Protein AF-A0AAE0LN70-F1 (afdb_monomer_lite)

Structure (mmCIF, N/CA/C/O backbone):
data_AF-A0AAE0LN70-F1
#
_entry.id   AF-A0AAE0LN70-F1
#
loop_
_atom_site.group_PDB
_atom_site.id
_atom_site.type_symbol
_atom_site.label_atom_id
_atom_site.label_alt_id
_atom_site.label_comp_id
_atom_site.label_asym_id
_atom_site.label_entity_id
_atom_site.label_seq_id
_atom_site.pdbx_PDB_ins_code
_atom_site.Cartn_x
_atom_site.Cartn_y
_atom_site.Cartn_z
_atom_site.occupancy
_atom_site.B_iso_or_equiv
_atom_site.auth_seq_id
_atom_site.auth_comp_id
_atom_site.auth_asym_id
_atom_site.auth_atom_id
_atom_site.pdbx_PDB_model_num
ATOM 1 N N . MET A 1 1 ? 19.753 -10.939 4.801 1.00 51.50 1 MET A N 1
ATOM 2 C CA . MET A 1 1 ? 18.755 -11.944 5.247 1.00 51.50 1 MET A CA 1
ATOM 3 C C . MET A 1 1 ? 18.127 -11.593 6.599 1.00 51.50 1 MET A C 1
ATOM 5 O O . MET A 1 1 ? 16.910 -11.663 6.693 1.00 51.50 1 MET A O 1
ATOM 9 N N . ALA A 1 2 ? 18.887 -11.111 7.594 1.00 66.56 2 ALA A N 1
ATOM 10 C CA . ALA A 1 2 ? 18.349 -10.696 8.902 1.00 66.56 2 ALA A CA 1
ATOM 11 C C . ALA A 1 2 ? 17.222 -9.638 8.839 1.00 66.56 2 ALA A C 1
ATOM 13 O O . ALA A 1 2 ? 16.210 -9.788 9.513 1.00 66.56 2 ALA A O 1
ATOM 14 N N . GLY A 1 3 ? 17.335 -8.619 7.975 1.00 73.75 3 GLY A N 1
ATOM 15 C CA . GLY A 1 3 ? 16.295 -7.583 7.840 1.00 73.75 3 GLY A CA 1
ATOM 16 C C . GLY A 1 3 ? 14.950 -8.091 7.298 1.00 73.75 3 GLY A C 1
ATOM 17 O O . GLY A 1 3 ? 13.901 -7.616 7.718 1.00 73.75 3 GLY A O 1
ATOM 18 N N . LEU A 1 4 ? 14.962 -9.101 6.419 1.00 72.31 4 LEU A N 1
ATOM 19 C CA . LEU A 1 4 ? 13.733 -9.743 5.929 1.00 72.31 4 LEU A CA 1
ATOM 20 C C . LEU A 1 4 ? 13.065 -10.572 7.028 1.00 72.31 4 LEU A C 1
ATOM 22 O O . LEU A 1 4 ? 11.847 -10.540 7.155 1.00 72.31 4 LEU A O 1
ATOM 26 N N . ILE A 1 5 ? 13.862 -11.274 7.836 1.00 79.88 5 ILE A N 1
ATOM 27 C CA . ILE A 1 5 ? 13.364 -12.071 8.961 1.00 79.88 5 ILE A CA 1
ATOM 28 C C . ILE A 1 5 ? 12.745 -11.151 10.021 1.00 79.88 5 ILE A C 1
ATOM 30 O O . ILE A 1 5 ? 11.621 -11.394 10.446 1.00 79.88 5 ILE A O 1
ATOM 34 N N . LEU A 1 6 ? 13.412 -10.046 10.371 1.00 82.12 6 LEU A N 1
ATOM 35 C CA . LEU A 1 6 ? 12.879 -9.042 11.297 1.00 82.12 6 LEU A CA 1
ATOM 36 C C . LEU A 1 6 ? 11.556 -8.441 10.791 1.00 82.12 6 LEU A C 1
ATOM 38 O O . LEU A 1 6 ? 10.594 -8.344 11.545 1.00 82.12 6 LEU A O 1
ATOM 42 N N . ALA A 1 7 ? 11.478 -8.087 9.505 1.00 78.25 7 ALA A N 1
ATOM 43 C CA . ALA A 1 7 ? 10.259 -7.536 8.916 1.00 78.25 7 ALA A CA 1
ATOM 44 C C . ALA A 1 7 ? 9.089 -8.536 8.929 1.00 78.25 7 ALA A C 1
ATOM 46 O O . ALA A 1 7 ? 7.942 -8.138 9.131 1.00 78.25 7 ALA A O 1
ATOM 47 N N . VAL A 1 8 ? 9.364 -9.830 8.734 1.00 81.69 8 VAL A N 1
ATOM 48 C CA . VAL A 1 8 ? 8.347 -10.887 8.845 1.00 81.69 8 VAL A CA 1
ATOM 49 C C . VAL A 1 8 ? 7.902 -11.057 10.295 1.00 81.69 8 VAL A C 1
ATOM 51 O O . VAL A 1 8 ? 6.702 -11.144 10.533 1.00 81.69 8 VAL A O 1
ATOM 54 N N . ILE A 1 9 ? 8.829 -11.028 11.256 1.00 85.62 9 ILE A N 1
ATOM 55 C CA . ILE A 1 9 ? 8.505 -11.099 12.688 1.00 85.62 9 ILE A CA 1
ATOM 56 C C . ILE A 1 9 ? 7.586 -9.940 13.087 1.00 85.62 9 ILE A C 1
ATOM 58 O O . ILE A 1 9 ? 6.535 -10.186 13.666 1.00 85.62 9 ILE A O 1
ATOM 62 N N . ILE A 1 10 ? 7.925 -8.703 12.710 1.00 82.69 10 ILE A N 1
ATOM 63 C CA . ILE A 1 10 ? 7.102 -7.515 13.000 1.00 82.69 10 ILE A CA 1
ATOM 64 C C . ILE A 1 10 ? 5.716 -7.643 12.350 1.00 82.69 10 ILE A C 1
ATOM 66 O O . ILE A 1 10 ? 4.699 -7.423 12.996 1.00 82.69 10 ILE A O 1
ATOM 70 N N . SER A 1 11 ? 5.649 -8.090 11.093 1.00 78.50 11 SER A N 1
ATOM 71 C CA . SER A 1 11 ? 4.370 -8.219 10.383 1.00 78.50 11 SER A CA 1
ATOM 72 C C . SER A 1 11 ? 3.460 -9.320 10.948 1.00 78.50 11 SER A C 1
ATOM 74 O O . SER A 1 11 ? 2.239 -9.221 10.818 1.00 78.50 11 SER A O 1
ATOM 76 N N . VAL A 1 12 ? 4.035 -10.382 11.522 1.00 80.94 12 VAL A N 1
ATOM 77 C CA . VAL A 1 12 ? 3.290 -11.448 12.215 1.00 80.94 12 VAL A CA 1
ATOM 78 C C . VAL A 1 12 ? 2.874 -10.988 13.612 1.00 80.94 12 VAL A C 1
ATOM 80 O O . VAL A 1 12 ? 1.752 -11.272 14.030 1.00 80.94 12 VAL A O 1
ATOM 83 N N . LEU A 1 13 ? 3.736 -10.227 14.294 1.00 84.31 13 LEU A N 1
ATOM 84 C CA . LEU A 1 13 ? 3.455 -9.649 15.603 1.00 84.31 13 LEU A CA 1
ATOM 85 C C . LEU A 1 13 ? 2.217 -8.746 15.552 1.00 84.31 13 LEU A C 1
ATOM 87 O O . LEU A 1 13 ? 1.289 -8.977 16.323 1.00 84.31 13 LEU A O 1
ATOM 91 N N . ASP A 1 14 ? 2.142 -7.825 14.587 1.00 79.69 14 ASP A N 1
ATOM 92 C CA . ASP A 1 14 ? 0.988 -6.927 14.414 1.00 79.69 14 ASP A CA 1
ATOM 93 C C . ASP A 1 14 ? -0.324 -7.698 14.194 1.00 79.69 14 ASP A C 1
ATOM 95 O O . ASP A 1 14 ? -1.356 -7.378 14.782 1.00 79.69 14 ASP A O 1
ATOM 99 N N . GLY A 1 15 ? -0.286 -8.760 13.378 1.00 78.50 15 GLY A N 1
ATOM 100 C CA . GLY A 1 15 ? -1.464 -9.593 13.122 1.00 78.50 15 GLY A CA 1
ATOM 101 C C . GLY A 1 15 ? -1.935 -10.360 14.359 1.00 78.50 15 GLY A C 1
ATOM 102 O O . GLY A 1 15 ? -3.137 -10.488 14.587 1.00 78.50 15 GLY A O 1
ATOM 103 N N . SER A 1 16 ? -0.995 -10.835 15.177 1.00 80.31 16 SER A N 1
ATOM 104 C CA . SER A 1 16 ? -1.313 -11.533 16.425 1.00 80.31 16 SER A CA 1
ATOM 105 C C . SER A 1 16 ? -1.800 -10.588 17.527 1.00 80.31 16 SER A C 1
ATOM 107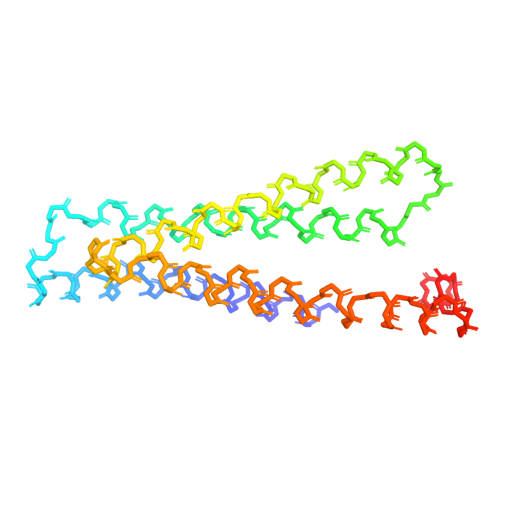 O O . SER A 1 16 ? -2.746 -10.932 18.230 1.00 80.31 16 SER A O 1
ATOM 109 N N . ALA A 1 17 ? -1.220 -9.387 17.629 1.00 80.56 17 ALA A N 1
ATOM 110 C CA . ALA A 1 17 ? -1.594 -8.369 18.607 1.00 80.56 17 ALA A CA 1
ATOM 111 C C . ALA A 1 17 ? -3.015 -7.846 18.372 1.00 80.56 17 ALA A C 1
ATOM 113 O O . ALA A 1 17 ? -3.774 -7.671 19.322 1.00 80.56 17 ALA A O 1
ATOM 114 N N . LEU A 1 18 ? -3.410 -7.656 17.108 1.00 77.50 18 LEU A N 1
ATOM 115 C CA . LEU A 1 18 ? -4.786 -7.295 16.776 1.00 77.50 18 LEU A CA 1
ATOM 116 C C . LEU A 1 18 ? -5.756 -8.412 17.157 1.00 77.50 18 LEU A C 1
ATOM 118 O O . LEU A 1 18 ? -6.769 -8.137 17.780 1.00 77.50 18 LEU A O 1
ATOM 122 N N . SER A 1 19 ? -5.443 -9.676 16.864 1.00 73.44 19 SER A N 1
ATOM 123 C CA . SER A 1 19 ? -6.352 -10.780 17.202 1.00 73.44 19 SER A CA 1
ATOM 124 C C . SER A 1 19 ? -6.594 -10.940 18.708 1.00 73.44 19 SER A C 1
ATOM 126 O O . SER A 1 19 ? -7.643 -11.459 19.085 1.00 73.44 19 SER A O 1
ATOM 128 N N . THR A 1 20 ? -5.649 -10.538 19.561 1.00 79.88 20 THR A N 1
ATOM 129 C CA . THR A 1 20 ? -5.767 -10.653 21.023 1.00 79.88 20 THR A CA 1
ATOM 130 C C . THR A 1 20 ? -6.305 -9.390 21.687 1.00 79.88 20 THR A C 1
ATOM 132 O O . THR A 1 20 ? -7.158 -9.496 22.562 1.00 79.88 20 THR A O 1
ATOM 135 N N . ALA A 1 21 ? -5.852 -8.201 21.282 1.00 79.88 21 ALA A N 1
ATOM 136 C CA . ALA A 1 21 ? -6.261 -6.941 21.905 1.00 79.88 21 ALA A CA 1
ATOM 137 C C . ALA A 1 21 ? -7.614 -6.420 21.394 1.00 79.88 21 ALA A C 1
ATOM 139 O O . ALA A 1 21 ? -8.318 -5.713 22.114 1.00 79.88 21 ALA A O 1
ATOM 140 N N . LEU A 1 22 ? -7.996 -6.771 20.161 1.00 75.81 22 LEU A N 1
ATOM 141 C CA . LEU A 1 22 ? -9.198 -6.229 19.531 1.00 75.81 22 LEU A CA 1
ATOM 142 C C . LEU A 1 22 ? -10.478 -6.637 20.264 1.00 75.81 22 LEU A C 1
ATOM 144 O O . LEU A 1 22 ? -11.384 -5.823 20.380 1.00 75.81 22 LEU A O 1
ATOM 148 N N . LEU A 1 23 ? -10.552 -7.859 20.796 1.00 71.00 23 LEU A N 1
ATOM 149 C CA . LEU A 1 23 ? -11.749 -8.331 21.501 1.00 71.00 23 LEU A CA 1
ATOM 150 C C . LEU A 1 23 ? -12.053 -7.486 22.744 1.00 71.00 23 LEU A C 1
ATOM 152 O O . LEU A 1 23 ? -1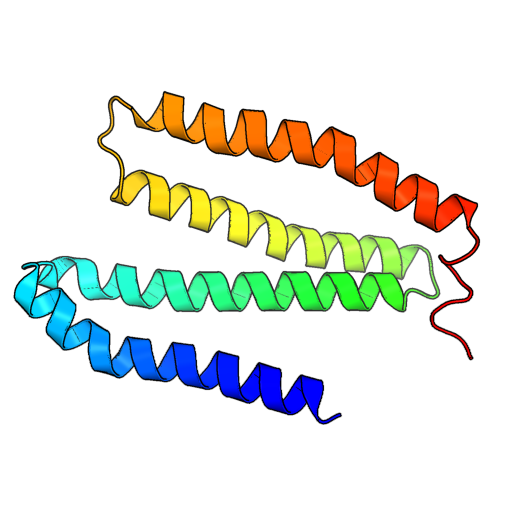3.209 -7.157 22.993 1.00 71.00 23 LEU A O 1
ATOM 156 N N . THR A 1 24 ? -11.018 -7.087 23.482 1.00 79.38 24 THR A N 1
ATOM 157 C CA . THR A 1 24 ? -11.155 -6.243 24.673 1.00 79.38 24 THR A CA 1
ATOM 158 C C . THR A 1 24 ? -11.559 -4.819 24.297 1.00 79.38 24 THR A C 1
ATOM 160 O O . THR A 1 24 ? -12.490 -4.269 24.874 1.00 79.38 24 THR A O 1
ATOM 163 N N . ILE A 1 25 ? -10.914 -4.250 23.275 1.00 78.38 25 ILE A N 1
ATOM 164 C CA . ILE A 1 25 ? -11.202 -2.891 22.791 1.00 78.38 25 ILE A CA 1
ATOM 165 C C . ILE A 1 25 ? -12.636 -2.788 22.250 1.00 78.38 25 ILE A C 1
ATOM 167 O O . ILE A 1 25 ? -13.341 -1.820 22.525 1.00 78.38 25 ILE A O 1
ATOM 171 N N . LEU A 1 26 ? -13.095 -3.791 21.500 1.00 73.25 26 LEU A N 1
ATOM 172 C CA . LEU A 1 26 ? -14.453 -3.810 20.951 1.00 73.25 26 LEU A CA 1
ATOM 173 C C . LEU A 1 26 ? -15.526 -3.980 22.029 1.00 73.25 26 LEU A C 1
ATOM 175 O O . LEU A 1 26 ? -16.612 -3.424 21.877 1.00 73.25 26 LEU A O 1
ATOM 179 N N . ALA A 1 27 ? -15.219 -4.707 23.109 1.00 75.69 27 ALA A N 1
ATOM 180 C CA . ALA A 1 27 ? -16.111 -4.846 24.255 1.00 75.69 27 ALA A CA 1
ATOM 181 C C . ALA A 1 27 ? -16.276 -3.525 25.030 1.00 75.69 27 ALA A C 1
ATOM 183 O O . ALA A 1 27 ? -17.359 -3.253 25.536 1.00 75.69 27 ALA A O 1
ATOM 184 N N . GLU A 1 28 ? -15.235 -2.688 25.093 1.00 82.44 28 GLU A N 1
ATOM 185 C CA . GLU A 1 28 ? -15.299 -1.360 25.726 1.00 82.44 28 GLU A CA 1
ATOM 186 C C . GLU A 1 28 ? -16.016 -0.309 24.862 1.00 82.44 28 GLU A C 1
ATOM 188 O O . GLU A 1 28 ? -16.616 0.622 25.395 1.00 82.44 28 GLU A O 1
ATOM 193 N N . LEU A 1 29 ? -15.967 -0.451 23.533 1.00 79.50 29 LEU A N 1
ATOM 194 C CA . LEU A 1 29 ? -16.529 0.511 22.574 1.00 79.50 29 LEU A CA 1
ATOM 195 C C . LEU A 1 29 ? -17.959 0.179 22.102 1.00 79.50 29 LEU A C 1
ATOM 197 O O . LEU A 1 29 ? -18.498 0.919 21.285 1.00 79.50 29 LEU A O 1
ATOM 201 N N . ASP A 1 30 ? -18.558 -0.923 22.570 1.00 77.75 30 ASP A N 1
ATOM 202 C CA . ASP A 1 30 ? -19.868 -1.448 22.126 1.00 77.75 30 ASP A CA 1
ATOM 203 C C . ASP A 1 30 ? -19.967 -1.698 20.599 1.00 77.75 30 ASP A C 1
ATOM 205 O O . ASP A 1 30 ? -21.040 -1.762 20.003 1.00 77.75 30 ASP A O 1
ATOM 209 N N . LEU A 1 31 ? -18.821 -1.899 19.938 1.00 73.56 31 LEU A N 1
ATOM 210 C CA . LEU A 1 31 ? -18.704 -2.146 18.491 1.00 73.56 31 LEU A CA 1
ATOM 211 C C . LEU A 1 31 ? -18.854 -3.637 18.133 1.00 73.56 31 LEU A C 1
ATOM 213 O O . LEU A 1 31 ? -18.358 -4.105 17.105 1.00 73.56 31 LEU A O 1
ATOM 217 N N . CYS A 1 32 ? -19.549 -4.402 18.977 1.00 68.56 32 CYS A N 1
ATOM 218 C CA . CYS A 1 32 ? -19.811 -5.828 18.778 1.00 68.56 32 CYS A CA 1
ATOM 219 C C . CYS A 1 32 ? -20.439 -6.180 17.412 1.00 68.56 32 CYS A C 1
ATOM 221 O O . CYS A 1 32 ? -20.110 -7.248 16.902 1.00 68.56 32 CYS A O 1
ATOM 223 N N . PRO A 1 33 ? -21.290 -5.348 16.775 1.00 74.12 33 PRO A N 1
ATOM 224 C CA . PRO A 1 33 ? -21.816 -5.643 15.438 1.00 74.12 33 PRO A CA 1
ATOM 225 C C . PRO A 1 33 ? -20.770 -5.517 14.316 1.00 74.12 33 PRO A C 1
ATOM 227 O O . PRO A 1 33 ? -20.816 -6.273 13.346 1.00 74.12 33 PRO A O 1
ATOM 230 N N . ASP A 1 34 ? -19.801 -4.607 14.459 1.00 75.94 34 ASP A N 1
ATOM 231 C CA . ASP A 1 34 ? -18.866 -4.220 13.391 1.00 75.94 34 ASP A CA 1
ATOM 232 C C . ASP A 1 34 ? -17.501 -4.934 13.477 1.00 75.94 34 ASP A C 1
ATOM 234 O O . ASP A 1 34 ? -16.615 -4.719 12.643 1.00 75.94 34 ASP A O 1
ATOM 238 N N . TYR A 1 35 ? -17.324 -5.852 14.439 1.00 73.62 35 TYR A N 1
ATOM 239 C CA . TYR A 1 35 ? -16.054 -6.558 14.671 1.00 73.62 35 TYR A CA 1
ATOM 240 C C . TYR A 1 35 ? -15.523 -7.293 13.431 1.00 73.62 35 TYR A C 1
ATOM 242 O O . TYR A 1 35 ? -14.321 -7.274 13.156 1.00 73.62 35 TYR A O 1
ATOM 250 N N . VAL A 1 36 ? -16.419 -7.926 12.662 1.00 76.06 36 VAL A N 1
ATOM 251 C CA . VAL A 1 36 ? -16.073 -8.673 11.442 1.00 76.06 36 VAL A CA 1
ATOM 252 C C . VAL A 1 36 ? -15.396 -7.748 10.440 1.00 76.06 36 VAL A C 1
ATOM 254 O O . VAL A 1 36 ? -14.443 -8.130 9.762 1.00 76.06 36 VAL A O 1
ATOM 257 N N . TRP A 1 37 ? -15.873 -6.512 10.360 1.00 76.31 37 TRP A N 1
ATOM 258 C CA . TRP A 1 37 ? -15.389 -5.541 9.402 1.00 76.31 37 TRP A CA 1
ATOM 259 C C . TRP A 1 37 ? -14.013 -4.996 9.801 1.00 76.31 37 TRP A C 1
ATOM 261 O O . TRP A 1 37 ? -13.107 -4.950 8.965 1.00 76.31 37 TRP A O 1
ATOM 271 N N . VAL A 1 38 ? -13.811 -4.710 11.093 1.00 74.81 38 VAL A N 1
ATOM 272 C CA . VAL A 1 38 ? -12.518 -4.268 11.649 1.00 74.81 38 VAL A CA 1
ATOM 273 C C . VAL A 1 38 ? -11.423 -5.321 11.443 1.00 74.81 38 VAL A C 1
ATOM 275 O O . VAL A 1 38 ? -10.293 -4.999 11.073 1.00 74.81 38 VAL A O 1
ATOM 278 N N . VAL A 1 39 ? -11.757 -6.599 11.618 1.00 75.19 39 VAL A N 1
ATOM 279 C CA . VAL A 1 39 ? -10.819 -7.700 11.360 1.00 75.19 39 VAL A CA 1
ATOM 280 C C . VAL A 1 39 ? -10.533 -7.840 9.860 1.00 75.19 39 VAL A C 1
ATOM 282 O O . VAL A 1 39 ? -9.377 -7.965 9.446 1.00 75.19 39 VAL A O 1
ATOM 285 N N . ASN A 1 40 ? -11.568 -7.782 9.020 1.00 82.06 40 ASN A N 1
ATOM 286 C CA . ASN A 1 40 ? -11.426 -7.983 7.580 1.00 82.06 40 ASN A CA 1
ATOM 287 C C . ASN A 1 40 ? -10.613 -6.876 6.903 1.00 82.06 40 ASN A C 1
ATOM 289 O O . ASN A 1 40 ? -9.792 -7.184 6.036 1.00 82.06 40 ASN A O 1
ATOM 293 N N . ILE A 1 41 ? -10.769 -5.609 7.302 1.00 81.94 41 ILE A N 1
ATOM 294 C CA . ILE A 1 41 ? -10.031 -4.510 6.665 1.00 81.94 41 ILE A CA 1
ATOM 295 C C . ILE A 1 41 ? -8.516 -4.623 6.873 1.00 81.94 41 ILE A C 1
ATOM 297 O O . ILE A 1 41 ? -7.736 -4.307 5.967 1.00 81.94 41 ILE A O 1
ATOM 301 N N . PHE A 1 42 ? -8.084 -5.160 8.016 1.00 79.62 42 PHE A N 1
ATOM 302 C CA . PHE A 1 42 ? -6.675 -5.442 8.273 1.00 79.62 42 PHE A CA 1
ATOM 303 C C . PHE A 1 42 ? -6.129 -6.502 7.306 1.00 79.62 42 PHE A C 1
ATOM 305 O O . PHE A 1 42 ? -5.125 -6.271 6.623 1.00 79.62 42 PHE A O 1
ATOM 312 N N . PHE A 1 43 ? -6.808 -7.647 7.185 1.00 82.00 43 PHE A N 1
ATOM 313 C CA . PHE A 1 43 ? -6.390 -8.720 6.277 1.00 82.00 43 PHE A CA 1
ATOM 314 C C . PHE A 1 43 ? -6.427 -8.290 4.803 1.00 82.00 43 PHE A C 1
ATOM 316 O O . PHE A 1 43 ? -5.509 -8.601 4.035 1.00 82.00 43 PHE A O 1
ATOM 323 N N . LEU A 1 44 ? -7.434 -7.509 4.409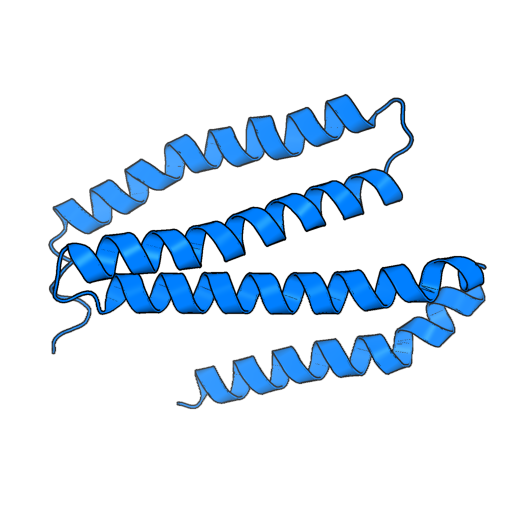 1.00 85.31 44 LEU A N 1
ATOM 324 C CA . LEU A 1 44 ? -7.550 -6.945 3.063 1.00 85.31 44 LEU A CA 1
ATOM 325 C C . LEU A 1 44 ? -6.407 -5.970 2.748 1.00 85.31 44 LEU A C 1
ATOM 327 O O . LEU A 1 44 ? -5.783 -6.059 1.690 1.00 85.31 44 LEU A O 1
ATOM 331 N N . THR A 1 45 ? -6.043 -5.099 3.686 1.00 85.06 45 THR A N 1
ATOM 332 C CA . THR A 1 45 ? -4.926 -4.162 3.491 1.00 85.06 45 THR A CA 1
ATOM 333 C C . THR A 1 45 ? -3.583 -4.896 3.411 1.00 85.06 45 THR A C 1
ATOM 335 O O . THR A 1 45 ? -2.737 -4.577 2.569 1.00 85.06 45 THR A O 1
ATOM 338 N N . GLN A 1 46 ? -3.392 -5.939 4.226 1.00 83.56 46 GLN A N 1
ATOM 339 C CA . GLN A 1 46 ? -2.189 -6.774 4.180 1.00 83.56 46 GLN A CA 1
ATOM 340 C C . GLN A 1 46 ? -2.031 -7.500 2.839 1.00 83.56 46 GLN A C 1
ATOM 342 O O . GLN A 1 46 ? -0.921 -7.562 2.303 1.00 83.56 46 GLN A O 1
ATOM 347 N N . THR A 1 47 ? -3.116 -8.034 2.270 1.00 85.19 47 THR A N 1
ATOM 348 C CA . THR A 1 47 ? -3.059 -8.687 0.952 1.00 85.19 47 THR A CA 1
ATOM 349 C C . THR A 1 47 ? -2.725 -7.686 -0.154 1.00 85.19 47 THR A C 1
ATOM 351 O O . THR A 1 47 ? -1.786 -7.929 -0.914 1.00 85.19 47 THR A O 1
ATOM 354 N N . ALA A 1 48 ? -3.379 -6.521 -0.191 1.00 87.44 48 ALA A N 1
ATOM 355 C CA . ALA A 1 48 ? -3.097 -5.474 -1.177 1.00 87.44 48 ALA A CA 1
ATOM 356 C C . ALA A 1 48 ? -1.634 -4.989 -1.123 1.00 87.44 48 ALA A C 1
ATOM 358 O O . ALA A 1 48 ? -0.963 -4.893 -2.157 1.00 87.44 48 ALA A O 1
ATOM 359 N N . ARG A 1 49 ? -1.086 -4.787 0.085 1.00 85.12 49 ARG A N 1
ATOM 360 C CA . ARG A 1 49 ? 0.334 -4.456 0.294 1.00 85.12 49 ARG A CA 1
ATOM 361 C C . ARG A 1 49 ? 1.264 -5.517 -0.297 1.00 85.12 49 ARG A C 1
ATOM 363 O O . ARG A 1 49 ? 2.267 -5.169 -0.920 1.00 85.12 49 ARG A O 1
ATOM 370 N N . ARG A 1 50 ? 0.964 -6.807 -0.116 1.00 85.56 50 ARG A N 1
ATOM 371 C CA . ARG A 1 50 ? 1.792 -7.903 -0.654 1.00 85.56 50 ARG A CA 1
ATOM 372 C C . ARG A 1 50 ? 1.829 -7.881 -2.181 1.00 85.56 50 ARG A C 1
ATOM 374 O O . ARG A 1 50 ? 2.915 -8.004 -2.744 1.00 85.56 50 ARG A O 1
ATOM 381 N N . PHE A 1 51 ? 0.691 -7.650 -2.839 1.00 87.12 51 PHE A N 1
ATOM 382 C CA . PHE A 1 51 ? 0.638 -7.478 -4.297 1.00 87.12 51 PHE A CA 1
ATOM 383 C C . PHE A 1 51 ? 1.442 -6.262 -4.767 1.00 87.12 51 PHE A C 1
ATOM 385 O O . PHE A 1 51 ? 2.198 -6.364 -5.732 1.00 87.12 51 PHE A O 1
ATOM 392 N N . PHE A 1 52 ? 1.352 -5.140 -4.050 1.00 87.12 52 PHE A N 1
ATOM 393 C CA . PHE A 1 52 ? 2.118 -3.935 -4.370 1.00 87.12 52 PHE A CA 1
ATOM 394 C C . PHE A 1 52 ? 3.636 -4.159 -4.259 1.00 87.12 52 PHE A C 1
ATOM 396 O O . PHE A 1 52 ? 4.395 -3.818 -5.169 1.00 87.12 52 PHE A O 1
ATOM 403 N N . VAL A 1 53 ? 4.098 -4.790 -3.176 1.00 85.81 53 VAL A N 1
ATOM 404 C CA . VAL A 1 53 ? 5.519 -5.131 -2.993 1.00 85.81 53 VAL A CA 1
ATOM 405 C C . VAL A 1 53 ? 5.987 -6.134 -4.049 1.00 85.81 53 VAL A C 1
ATOM 407 O O . VAL A 1 53 ? 7.077 -5.976 -4.597 1.00 85.81 53 VAL A O 1
ATOM 410 N N . LEU A 1 54 ? 5.171 -7.139 -4.378 1.00 86.00 54 LEU A N 1
ATOM 411 C CA . LEU A 1 54 ? 5.493 -8.116 -5.417 1.00 86.00 54 LEU A CA 1
ATOM 412 C C . LEU A 1 54 ? 5.638 -7.446 -6.789 1.00 86.00 54 LEU A C 1
ATOM 414 O O . LEU A 1 54 ? 6.657 -7.636 -7.451 1.00 86.00 54 LEU A O 1
ATOM 418 N N . GLY A 1 55 ? 4.676 -6.605 -7.179 1.00 81.62 55 GLY A N 1
ATOM 419 C CA . GLY A 1 55 ? 4.743 -5.816 -8.411 1.00 81.62 55 GLY A CA 1
ATOM 420 C C . GLY A 1 55 ? 5.981 -4.916 -8.457 1.00 81.62 55 GLY A C 1
ATOM 421 O O . GLY A 1 55 ? 6.673 -4.867 -9.470 1.00 81.62 55 GLY A O 1
ATOM 422 N N . SER A 1 56 ? 6.332 -4.283 -7.333 1.00 83.00 56 SER A N 1
ATOM 423 C CA . SER A 1 56 ? 7.516 -3.415 -7.230 1.00 83.00 56 SER A CA 1
ATOM 424 C C . SER A 1 56 ? 8.821 -4.190 -7.449 1.00 83.00 56 SER A C 1
ATOM 426 O O . SER A 1 56 ? 9.716 -3.723 -8.151 1.00 83.00 56 SER A O 1
ATOM 428 N N . ARG A 1 57 ? 8.921 -5.408 -6.898 1.00 83.56 57 ARG A N 1
ATOM 429 C CA . ARG A 1 57 ? 10.078 -6.297 -7.099 1.00 83.56 57 ARG A CA 1
ATOM 430 C C . ARG A 1 57 ? 10.182 -6.795 -8.539 1.00 83.56 57 ARG A C 1
ATOM 432 O O . ARG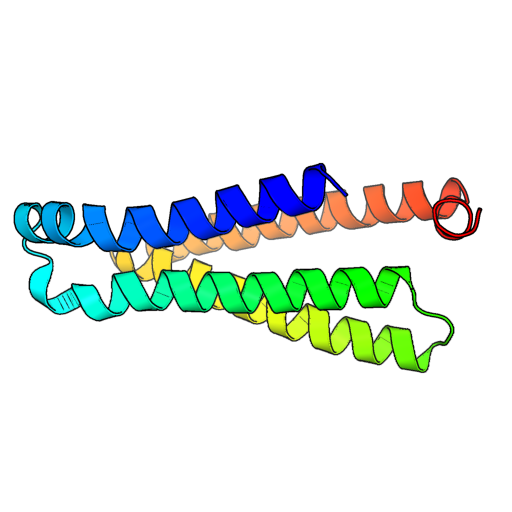 A 1 57 ? 11.286 -6.874 -9.067 1.00 83.56 57 ARG A O 1
ATOM 439 N N . LEU A 1 58 ? 9.050 -7.098 -9.177 1.00 82.06 58 LEU A N 1
ATOM 440 C CA . LEU A 1 58 ? 9.012 -7.527 -10.579 1.00 82.06 58 LEU A CA 1
ATOM 441 C C . LEU A 1 58 ? 9.485 -6.423 -11.533 1.00 82.06 58 LEU A C 1
ATOM 443 O O . LEU A 1 58 ? 10.170 -6.724 -12.505 1.00 82.06 58 LEU A O 1
ATOM 447 N N . ILE A 1 59 ? 9.183 -5.154 -11.233 1.00 83.00 59 ILE A N 1
ATOM 448 C CA . ILE A 1 59 ? 9.698 -4.007 -11.998 1.00 83.00 59 ILE A CA 1
ATOM 449 C C . ILE A 1 59 ? 11.225 -3.902 -11.860 1.00 83.00 59 ILE A C 1
ATOM 451 O O . ILE A 1 59 ? 11.905 -3.666 -12.855 1.00 83.00 59 ILE A O 1
ATOM 455 N N . GLY A 1 60 ? 11.768 -4.119 -10.656 1.00 75.12 60 GLY A N 1
ATOM 456 C CA . GLY A 1 60 ? 13.214 -4.060 -10.405 1.00 75.12 60 GLY A CA 1
ATOM 457 C C . GLY A 1 60 ? 14.033 -5.1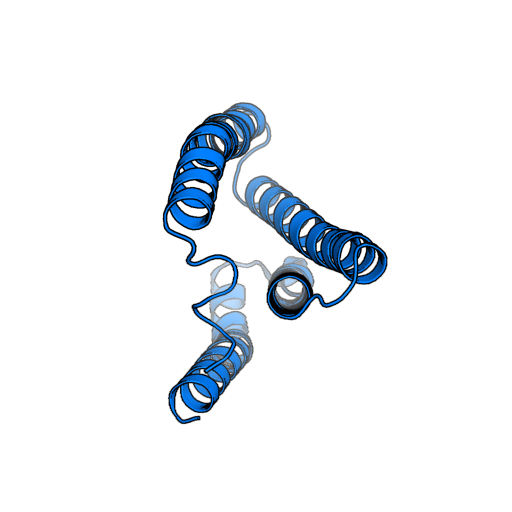52 -11.109 1.00 75.12 60 GLY A C 1
ATOM 458 O O . GLY A 1 60 ? 15.204 -4.936 -11.398 1.00 75.12 60 GLY A O 1
ATOM 459 N N . GLY A 1 61 ? 13.424 -6.303 -11.416 1.00 77.12 61 GLY A N 1
ATOM 460 C CA . GLY A 1 61 ? 14.067 -7.427 -12.112 1.00 77.12 61 GLY A CA 1
ATOM 461 C C . GLY A 1 61 ? 13.669 -7.594 -13.583 1.00 77.12 61 GLY A C 1
ATOM 462 O O . GLY A 1 61 ? 13.941 -8.643 -14.164 1.00 77.12 61 GLY A O 1
ATOM 463 N N . ALA A 1 62 ? 12.977 -6.621 -14.184 1.00 75.88 62 ALA A N 1
ATOM 464 C CA . ALA A 1 62 ? 12.396 -6.784 -15.514 1.00 75.88 62 ALA A CA 1
ATOM 465 C C . ALA A 1 62 ? 13.465 -6.823 -16.624 1.00 75.88 62 ALA A C 1
ATOM 467 O O . ALA A 1 62 ? 14.160 -5.840 -16.877 1.00 75.88 62 ALA A O 1
ATOM 468 N N . SER A 1 63 ? 13.552 -7.953 -17.333 1.00 73.69 63 SER A N 1
ATOM 469 C CA . SER A 1 63 ? 14.487 -8.177 -18.449 1.00 73.69 63 SER A CA 1
ATOM 470 C C . SER A 1 63 ? 13.873 -7.949 -19.839 1.00 73.69 63 SER A C 1
ATOM 472 O O . SER A 1 63 ? 14.599 -7.913 -20.830 1.00 73.69 63 SER A O 1
ATOM 474 N N . SER A 1 64 ? 12.550 -7.762 -19.932 1.00 83.38 64 SER A N 1
ATOM 475 C CA . SER A 1 64 ? 11.828 -7.520 -21.188 1.00 83.38 64 SER A CA 1
ATOM 476 C C . SER A 1 64 ? 10.701 -6.493 -21.022 1.00 83.38 64 SER A C 1
ATOM 478 O O . SER A 1 64 ? 10.134 -6.334 -19.938 1.00 83.38 64 SER A O 1
ATOM 480 N N . GLY A 1 65 ? 10.340 -5.805 -22.112 1.00 80.06 65 GLY A N 1
ATOM 481 C CA . GLY A 1 65 ? 9.251 -4.818 -22.106 1.00 80.06 65 GLY A CA 1
ATOM 482 C C . GLY A 1 65 ? 7.891 -5.423 -21.734 1.00 80.06 65 GLY A C 1
ATOM 483 O O . GLY A 1 65 ? 7.131 -4.818 -20.981 1.00 80.06 65 GLY A O 1
ATOM 484 N N . ALA A 1 66 ? 7.620 -6.655 -22.173 1.00 84.81 66 ALA A N 1
ATOM 485 C CA . ALA A 1 66 ? 6.404 -7.383 -21.812 1.00 84.81 66 ALA A CA 1
ATOM 486 C C . ALA A 1 66 ? 6.321 -7.664 -20.298 1.00 84.81 66 ALA A C 1
ATOM 488 O O . ALA A 1 66 ? 5.260 -7.500 -19.694 1.00 84.81 66 ALA A O 1
ATOM 489 N N . MET A 1 67 ? 7.448 -8.009 -19.661 1.00 82.31 67 MET A N 1
ATOM 490 C CA . MET A 1 67 ? 7.516 -8.221 -18.212 1.00 82.31 67 MET A CA 1
ATOM 491 C C . MET A 1 67 ? 7.266 -6.926 -17.430 1.00 82.31 67 MET A C 1
ATOM 493 O O . MET A 1 67 ? 6.598 -6.957 -16.399 1.00 82.31 67 MET A O 1
ATOM 497 N N . LEU A 1 68 ? 7.734 -5.780 -17.935 1.00 82.81 68 LEU A N 1
ATOM 498 C CA . LEU A 1 68 ? 7.486 -4.477 -17.313 1.00 82.81 68 LEU A CA 1
ATOM 499 C C . LEU A 1 68 ? 5.989 -4.118 -17.313 1.00 82.81 68 LEU A C 1
ATOM 501 O O . LEU A 1 68 ? 5.466 -3.654 -16.300 1.00 82.81 68 LEU A O 1
ATOM 505 N N . ILE A 1 69 ? 5.292 -4.358 -18.429 1.00 86.94 69 ILE A N 1
ATOM 506 C CA . ILE A 1 69 ? 3.848 -4.100 -18.558 1.00 86.94 69 ILE A CA 1
ATOM 507 C C . ILE A 1 69 ? 3.058 -5.015 -17.616 1.00 86.94 69 ILE A C 1
ATOM 509 O O . ILE A 1 69 ? 2.205 -4.539 -16.864 1.00 86.94 69 ILE A O 1
ATOM 513 N N . ALA A 1 70 ? 3.388 -6.309 -17.585 1.00 87.44 70 ALA A N 1
ATOM 514 C CA . ALA A 1 70 ? 2.763 -7.258 -16.667 1.00 87.44 70 ALA A CA 1
ATOM 515 C C . ALA A 1 70 ? 2.993 -6.867 -15.194 1.00 87.44 70 ALA A C 1
ATOM 517 O O . ALA A 1 70 ? 2.054 -6.845 -14.398 1.00 87.44 70 ALA A O 1
ATOM 518 N N . ALA A 1 71 ? 4.220 -6.475 -14.835 1.00 85.88 71 ALA A N 1
ATOM 519 C CA . ALA A 1 71 ? 4.562 -6.036 -13.484 1.00 85.88 71 ALA A CA 1
ATOM 520 C C . ALA A 1 71 ? 3.803 -4.763 -13.066 1.00 85.88 71 ALA A C 1
ATOM 522 O O . ALA A 1 71 ? 3.372 -4.650 -11.917 1.00 85.88 71 ALA A O 1
ATOM 523 N N . ARG A 1 72 ? 3.575 -3.827 -13.997 1.00 85.44 72 ARG A N 1
ATOM 524 C CA . ARG A 1 72 ? 2.737 -2.637 -13.772 1.00 85.44 72 ARG A CA 1
ATOM 525 C C . ARG A 1 72 ? 1.269 -2.990 -13.549 1.00 85.44 72 ARG A C 1
ATOM 527 O O . ARG A 1 72 ? 0.645 -2.370 -12.692 1.00 85.44 72 ARG A O 1
ATOM 534 N N . GLY A 1 73 ? 0.748 -4.000 -14.245 1.00 88.31 73 GLY A N 1
ATOM 535 C CA . GLY A 1 73 ? -0.587 -4.541 -13.984 1.00 88.31 73 GLY A CA 1
ATOM 536 C C . GLY A 1 73 ? -0.724 -5.055 -12.547 1.00 88.31 73 GLY A C 1
ATOM 537 O O . GLY A 1 73 ? -1.627 -4.639 -11.824 1.00 88.31 73 GLY A O 1
ATOM 538 N N . VAL A 1 74 ? 0.228 -5.877 -12.092 1.00 88.31 74 VAL A N 1
ATOM 539 C CA . VAL A 1 74 ? 0.245 -6.424 -10.718 1.00 88.31 74 VAL A CA 1
ATOM 540 C C . VAL A 1 74 ? 0.371 -5.318 -9.665 1.00 88.31 74 VAL A C 1
ATOM 542 O O . VAL A 1 74 ? -0.348 -5.320 -8.665 1.00 88.31 74 VAL A O 1
ATOM 545 N N . LEU A 1 75 ? 1.252 -4.343 -9.902 1.00 86.44 75 LEU A N 1
ATOM 546 C CA . LEU A 1 75 ? 1.407 -3.178 -9.032 1.00 86.44 75 LEU A CA 1
ATOM 547 C C . LEU A 1 75 ? 0.104 -2.364 -8.941 1.00 86.44 75 LEU A C 1
ATOM 549 O O . LEU A 1 75 ? -0.281 -1.942 -7.851 1.00 86.44 75 LEU A O 1
ATOM 553 N N . GLY A 1 76 ? -0.580 -2.170 -10.073 1.00 86.19 76 GLY A N 1
ATOM 554 C CA . GLY A 1 76 ? -1.841 -1.435 -10.162 1.00 86.19 76 GLY A CA 1
ATOM 555 C C . GLY A 1 76 ? -2.962 -2.073 -9.345 1.00 86.19 76 GLY A C 1
ATOM 556 O O . GLY A 1 76 ? -3.672 -1.362 -8.639 1.00 86.19 76 GLY A O 1
ATOM 557 N N . VAL A 1 77 ? -3.067 -3.406 -9.353 1.00 89.00 77 VAL A N 1
ATOM 558 C CA . VAL A 1 77 ? -4.035 -4.140 -8.516 1.00 89.00 77 VAL A CA 1
ATOM 559 C C . VAL A 1 77 ? -3.776 -3.888 -7.027 1.00 89.00 77 VAL A C 1
ATOM 561 O O . VAL A 1 77 ? -4.704 -3.582 -6.279 1.00 89.00 77 VAL A O 1
ATOM 564 N N . GLY A 1 78 ? -2.510 -3.938 -6.596 1.00 86.19 78 GLY A N 1
ATOM 565 C CA . GLY A 1 78 ? -2.134 -3.625 -5.214 1.00 86.19 78 GLY A CA 1
ATOM 566 C C . GLY A 1 78 ? -2.430 -2.171 -4.828 1.00 86.19 78 GLY A C 1
ATOM 567 O O . GLY A 1 78 ? -3.007 -1.913 -3.773 1.00 86.19 78 GLY A O 1
ATOM 568 N N . ALA A 1 79 ? -2.094 -1.217 -5.700 1.00 84.50 79 ALA A N 1
ATOM 569 C CA . ALA A 1 79 ? -2.331 0.207 -5.464 1.00 84.50 79 ALA A CA 1
ATOM 570 C C . ALA A 1 79 ? -3.831 0.560 -5.419 1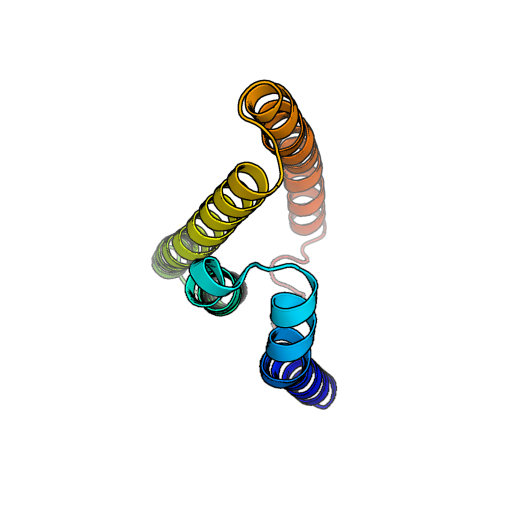.00 84.50 79 ALA A C 1
ATOM 572 O O . ALA A 1 79 ? -4.253 1.344 -4.568 1.00 84.50 79 ALA A O 1
ATOM 573 N N . GLY A 1 80 ? -4.648 -0.032 -6.295 1.00 85.44 80 GLY A N 1
ATOM 574 C CA . GLY A 1 80 ? -6.102 0.142 -6.292 1.00 85.44 80 GLY A CA 1
ATOM 575 C C . GLY A 1 80 ? -6.746 -0.405 -5.016 1.00 85.44 80 GLY A C 1
ATOM 576 O O . GLY A 1 80 ? -7.574 0.272 -4.409 1.00 85.44 80 GLY A O 1
ATOM 577 N N . GLY A 1 81 ? -6.295 -1.578 -4.556 1.00 84.62 81 GLY A N 1
ATOM 578 C CA . GLY A 1 81 ? -6.748 -2.173 -3.297 1.00 84.62 81 GLY A CA 1
ATOM 579 C C . GLY A 1 81 ? -6.472 -1.277 -2.087 1.00 84.62 81 GLY A C 1
ATOM 580 O O . GLY A 1 81 ? -7.369 -1.043 -1.283 1.00 84.62 81 GLY A O 1
ATOM 581 N N . ILE A 1 82 ? -5.269 -0.700 -1.993 1.00 84.88 82 ILE A N 1
ATOM 582 C CA . ILE A 1 82 ? -4.904 0.215 -0.896 1.00 84.88 82 ILE A CA 1
ATOM 583 C C . ILE A 1 82 ? -5.771 1.482 -0.920 1.00 84.88 82 ILE A C 1
ATOM 585 O O . ILE A 1 82 ? -6.278 1.896 0.120 1.00 84.88 82 ILE A O 1
ATOM 589 N N . ASN A 1 83 ? -5.991 2.074 -2.098 1.00 84.62 83 ASN A N 1
ATOM 590 C CA . ASN A 1 83 ? -6.845 3.257 -2.230 1.00 84.62 83 ASN A CA 1
ATOM 591 C C . ASN A 1 83 ? -8.300 2.968 -1.841 1.00 84.62 83 ASN A C 1
ATOM 593 O O . ASN A 1 83 ? -8.941 3.800 -1.201 1.00 84.62 83 ASN A O 1
ATOM 597 N N . MET A 1 84 ? -8.834 1.796 -2.196 1.00 85.25 84 MET A N 1
ATOM 598 C CA . MET A 1 84 ? -10.192 1.410 -1.809 1.00 85.25 84 MET A CA 1
ATOM 599 C C . MET A 1 84 ? -10.321 1.237 -0.290 1.00 85.25 84 MET A C 1
ATOM 601 O O . MET A 1 84 ? -11.283 1.731 0.293 1.00 85.25 84 MET A O 1
ATOM 605 N N . MET A 1 85 ? -9.335 0.611 0.361 1.00 83.06 85 MET A N 1
ATOM 606 C CA . MET A 1 85 ? -9.331 0.446 1.821 1.00 83.06 85 MET A CA 1
ATOM 607 C C . MET A 1 85 ? -9.191 1.787 2.548 1.00 83.06 85 MET A C 1
ATOM 609 O O . MET A 1 85 ? -9.928 2.048 3.493 1.00 83.06 85 MET A O 1
ATOM 613 N N . ALA A 1 86 ? -8.321 2.683 2.071 1.00 81.44 86 ALA A N 1
ATOM 614 C CA . ALA A 1 86 ? -8.213 4.038 2.616 1.00 81.44 86 ALA A CA 1
ATOM 615 C C . ALA A 1 86 ? -9.551 4.792 2.520 1.00 81.44 86 ALA A C 1
ATOM 617 O O . ALA A 1 86 ? -9.970 5.449 3.472 1.00 81.44 86 ALA A O 1
ATOM 618 N N . ASN A 1 87 ? -10.261 4.639 1.397 1.00 79.44 87 ASN A N 1
ATOM 619 C CA . ASN A 1 87 ? -11.587 5.226 1.227 1.00 79.44 87 ASN A CA 1
ATOM 620 C C . ASN A 1 87 ? -12.624 4.656 2.205 1.00 79.44 87 ASN A C 1
ATOM 622 O O . ASN A 1 87 ? -13.499 5.376 2.682 1.00 79.44 87 ASN A O 1
ATOM 626 N N . MET A 1 88 ? -12.538 3.355 2.459 1.00 79.88 88 MET A N 1
ATOM 627 C CA . MET A 1 88 ? -13.386 2.616 3.387 1.00 79.88 88 MET A CA 1
ATOM 628 C C . MET A 1 88 ? -13.195 3.108 4.830 1.00 79.88 88 MET A C 1
ATOM 630 O O . MET A 1 88 ? -14.162 3.552 5.438 1.00 79.88 88 MET A O 1
ATOM 634 N N . ILE A 1 89 ? -11.951 3.194 5.314 1.00 78.75 89 ILE A N 1
ATOM 635 C CA . ILE A 1 89 ? -11.631 3.673 6.675 1.00 78.75 89 ILE A CA 1
ATOM 636 C C . ILE A 1 89 ? -12.162 5.092 6.916 1.00 78.75 89 ILE A C 1
ATOM 638 O O . ILE A 1 89 ? -12.745 5.384 7.957 1.00 78.75 89 ILE A O 1
ATOM 642 N N . VAL A 1 90 ? -11.985 5.995 5.949 1.00 78.62 90 VAL A N 1
ATOM 643 C CA . VAL A 1 90 ? -12.451 7.385 6.084 1.00 78.62 90 VAL A CA 1
ATOM 644 C C . VAL A 1 90 ? -13.978 7.462 6.149 1.00 78.62 90 VAL A C 1
ATOM 646 O O . VAL A 1 90 ? -14.518 8.345 6.815 1.00 78.62 90 VAL A O 1
ATOM 649 N N . ARG A 1 91 ? -14.697 6.554 5.477 1.00 72.62 91 ARG A N 1
ATOM 650 C CA . ARG A 1 91 ? -16.164 6.510 5.551 1.00 72.62 91 ARG A CA 1
ATOM 651 C C . ARG A 1 91 ? -16.644 6.069 6.927 1.00 72.62 91 ARG A C 1
ATOM 653 O O . ARG A 1 91 ? -17.654 6.604 7.374 1.00 72.62 91 ARG A O 1
ATOM 660 N N . ASP A 1 92 ? -15.922 5.182 7.593 1.00 73.94 92 ASP A N 1
ATOM 661 C CA . ASP A 1 92 ? -16.308 4.716 8.925 1.00 73.94 92 ASP A CA 1
ATOM 662 C C . ASP A 1 92 ? -15.938 5.732 10.009 1.00 73.94 92 ASP A C 1
ATOM 664 O O . ASP A 1 92 ? -16.683 5.915 10.966 1.00 73.94 92 ASP A O 1
ATOM 668 N N . LEU A 1 93 ? -14.828 6.457 9.828 1.00 73.81 93 LEU A N 1
ATOM 669 C CA . LEU A 1 93 ? -14.334 7.411 10.822 1.00 73.81 93 LEU A CA 1
ATOM 670 C C . LEU A 1 93 ? -15.012 8.791 10.752 1.00 73.81 93 LEU A C 1
ATOM 672 O O . LEU A 1 93 ? -15.123 9.471 11.770 1.00 73.81 93 LEU A O 1
ATOM 676 N N . VAL A 1 94 ? -15.435 9.239 9.563 1.00 73.81 94 VAL A N 1
ATOM 677 C CA . VAL A 1 94 ? -15.898 10.621 9.344 1.00 73.81 94 VAL A CA 1
ATOM 678 C C . VAL A 1 94 ? -17.402 10.666 9.032 1.00 73.81 94 VAL A C 1
ATOM 680 O O . VAL A 1 94 ? -17.859 9.966 8.121 1.00 73.81 94 VAL A O 1
ATOM 683 N N . PRO A 1 95 ? -18.199 11.520 9.705 1.00 72.31 95 PRO A N 1
ATOM 684 C CA . PRO A 1 95 ? -19.614 11.712 9.388 1.00 72.31 95 PRO A CA 1
ATOM 685 C C . PRO A 1 95 ? -19.821 12.295 7.977 1.00 72.31 95 PRO A C 1
ATOM 687 O O . PRO A 1 95 ? -19.015 13.080 7.480 1.00 72.31 95 PRO A O 1
ATOM 690 N N . LEU A 1 96 ? -20.932 11.920 7.323 1.00 67.81 96 LEU A N 1
ATOM 691 C CA . LEU A 1 96 ? -21.245 12.164 5.897 1.00 67.81 96 LEU A CA 1
ATOM 692 C C . LEU A 1 96 ? -20.978 13.589 5.378 1.00 67.81 96 LEU A C 1
ATOM 694 O O . LEU A 1 96 ? -20.666 13.748 4.200 1.00 67.81 96 LEU A O 1
ATOM 698 N N . ARG A 1 97 ? -21.099 14.604 6.239 1.00 75.56 97 ARG A N 1
ATOM 699 C CA . ARG A 1 97 ? -20.984 16.022 5.875 1.00 75.56 97 ARG A CA 1
ATOM 700 C C . ARG A 1 97 ? -19.553 16.465 5.570 1.00 75.56 97 ARG A C 1
ATOM 702 O O . ARG A 1 97 ? -19.364 17.268 4.663 1.00 75.56 97 ARG A O 1
ATOM 709 N N . ASP A 1 98 ? -18.568 15.887 6.255 1.00 80.06 98 ASP A N 1
ATOM 710 C CA . ASP A 1 98 ? -17.161 16.292 6.126 1.00 80.06 98 ASP A CA 1
ATOM 711 C C . ASP A 1 98 ? -16.356 15.329 5.242 1.00 80.06 98 ASP A C 1
ATOM 713 O O . ASP A 1 98 ? -15.225 15.622 4.850 1.00 80.06 98 ASP A O 1
ATOM 717 N N . ARG A 1 99 ? -16.950 14.190 4.850 1.00 73.50 99 ARG A N 1
ATOM 718 C CA . ARG A 1 99 ? -16.295 13.163 4.020 1.00 73.50 99 ARG A CA 1
ATOM 719 C C . ARG A 1 99 ? -15.720 13.727 2.721 1.00 73.50 99 ARG A C 1
ATOM 721 O O . ARG A 1 99 ? -14.648 13.298 2.313 1.00 73.50 99 ARG A O 1
ATOM 728 N N . SER A 1 100 ? -16.392 14.676 2.069 1.00 72.38 100 SER A N 1
ATOM 729 C CA . SER A 1 100 ? -15.901 15.275 0.819 1.00 72.38 100 SER A CA 1
ATOM 730 C C . SER A 1 100 ? -14.679 16.172 1.036 1.00 72.38 100 SER A C 1
ATOM 732 O O . SER A 1 100 ? -13.770 16.156 0.208 1.00 72.38 100 SER A O 1
ATOM 734 N N . ALA A 1 101 ? -14.612 16.890 2.160 1.00 78.81 101 ALA A N 1
ATOM 735 C CA . ALA A 1 101 ? -13.459 17.707 2.524 1.00 78.81 101 ALA A CA 1
ATOM 736 C C . ALA A 1 101 ? -12.249 16.831 2.881 1.00 78.81 101 ALA A C 1
ATOM 738 O O . ALA A 1 101 ? -11.152 17.069 2.380 1.00 78.81 101 ALA A O 1
ATOM 739 N N . PHE A 1 102 ? -12.450 15.764 3.663 1.00 76.69 102 PHE A N 1
ATOM 740 C CA . PHE A 1 102 ? -11.382 14.819 4.007 1.00 76.69 102 PHE A CA 1
ATOM 741 C C . PHE A 1 102 ? -10.901 14.001 2.804 1.00 76.69 102 PHE A C 1
ATOM 743 O O . PHE A 1 102 ? -9.696 13.839 2.623 1.00 76.69 102 PHE A O 1
ATOM 750 N N . MET A 1 103 ? -11.805 13.541 1.935 1.00 75.50 103 MET A N 1
ATOM 751 C CA . MET A 1 103 ? -11.412 12.878 0.687 1.00 75.50 103 MET A CA 1
ATOM 752 C C . MET A 1 103 ? -10.689 13.834 -0.258 1.00 75.50 103 MET A C 1
ATOM 754 O O . MET A 1 103 ? -9.692 13.446 -0.859 1.00 75.50 103 MET A O 1
ATOM 758 N N . GLY A 1 104 ? -11.144 15.085 -0.360 1.00 74.88 104 GLY A N 1
ATOM 759 C CA . GLY A 1 104 ? -10.469 16.125 -1.133 1.00 74.88 104 GLY A CA 1
ATOM 760 C C . GLY A 1 104 ? -9.075 16.445 -0.594 1.00 74.88 104 GLY A C 1
ATOM 761 O O . GLY A 1 104 ? -8.149 16.636 -1.374 1.00 74.88 104 GLY A O 1
ATOM 762 N N . LEU A 1 105 ? -8.889 16.426 0.726 1.00 78.19 105 LEU A N 1
ATOM 763 C CA . LEU A 1 105 ? -7.583 16.591 1.357 1.00 78.19 105 LEU A CA 1
ATOM 764 C C . LEU A 1 105 ? -6.667 15.392 1.060 1.00 78.19 105 LEU A C 1
ATOM 766 O O . LEU A 1 105 ? -5.562 15.567 0.555 1.00 78.19 105 LEU A O 1
ATOM 770 N N . ILE A 1 106 ? -7.129 14.168 1.325 1.00 74.94 106 ILE A N 1
ATOM 771 C CA . ILE A 1 106 ? -6.324 12.947 1.180 1.00 74.94 106 ILE A CA 1
ATOM 772 C C . ILE A 1 106 ? -5.971 12.687 -0.289 1.00 74.94 106 ILE A C 1
ATOM 774 O O . ILE A 1 106 ? -4.801 12.490 -0.611 1.00 74.94 106 ILE A O 1
ATOM 778 N N . PHE A 1 107 ? -6.952 12.719 -1.193 1.00 74.62 107 PHE A N 1
ATOM 779 C CA . PHE A 1 107 ? -6.710 12.489 -2.618 1.00 74.62 107 PHE A CA 1
ATOM 780 C C . PHE A 1 107 ? -6.146 13.722 -3.318 1.00 74.62 107 PHE A C 1
ATOM 782 O O . PHE A 1 107 ? -5.248 13.581 -4.136 1.00 74.62 107 PHE A O 1
ATOM 789 N N . GLY A 1 108 ? -6.620 14.926 -3.004 1.00 74.69 108 GLY A N 1
ATOM 790 C CA . GLY A 1 108 ? -6.175 16.149 -3.675 1.00 74.69 108 GLY A CA 1
ATOM 791 C C . GLY A 1 108 ? -4.763 16.563 -3.275 1.00 74.69 108 GLY A C 1
ATOM 792 O O . GLY A 1 108 ? -3.898 16.694 -4.139 1.00 74.69 108 GLY A O 1
ATOM 793 N N . LEU A 1 109 ? -4.493 16.723 -1.974 1.00 77.38 109 LEU A N 1
ATOM 794 C CA . LEU A 1 109 ? -3.148 17.088 -1.514 1.00 77.38 109 LEU A CA 1
ATOM 795 C C . LEU A 1 109 ? -2.201 15.894 -1.569 1.00 77.38 109 LEU A C 1
ATOM 797 O O . LEU A 1 109 ? -1.088 16.030 -2.070 1.00 77.38 109 LEU A O 1
ATOM 801 N N . GLY A 1 110 ? -2.635 14.718 -1.110 1.00 76.56 110 GLY A N 1
ATOM 802 C CA . GLY A 1 110 ? -1.786 13.526 -1.102 1.00 76.56 110 GLY A CA 1
ATOM 803 C C . GLY A 1 110 ? -1.347 13.106 -2.506 1.00 76.56 110 GLY A C 1
ATOM 804 O O . GLY A 1 110 ? -0.148 12.952 -2.753 1.00 76.56 110 GLY A O 1
ATOM 805 N N . ALA A 1 111 ? -2.285 12.983 -3.455 1.00 76.69 111 ALA A N 1
ATOM 806 C CA . ALA A 1 111 ? -1.924 12.637 -4.830 1.00 76.69 111 ALA A CA 1
ATOM 807 C C . ALA A 1 111 ? -1.235 13.800 -5.557 1.00 76.69 111 ALA A C 1
ATOM 809 O O . ALA A 1 111 ? -0.333 13.550 -6.350 1.00 76.69 111 ALA A O 1
ATOM 810 N N . GLY A 1 112 ? -1.598 15.055 -5.265 1.00 80.00 112 GLY A N 1
ATOM 811 C CA . GLY A 1 112 ? -0.943 16.231 -5.841 1.00 80.00 112 GLY A CA 1
ATOM 812 C C . GLY A 1 112 ? 0.536 16.323 -5.465 1.00 80.00 112 GLY A C 1
ATOM 813 O O . GLY A 1 112 ? 1.395 16.449 -6.336 1.00 80.00 112 GLY A O 1
ATOM 814 N N . VAL A 1 113 ? 0.860 16.167 -4.180 1.00 84.81 113 VAL A N 1
ATOM 815 C CA . VAL A 1 113 ? 2.247 16.144 -3.694 1.00 84.81 113 VAL A CA 1
ATOM 816 C C . VAL A 1 113 ? 3.003 14.945 -4.272 1.00 84.81 113 VAL A C 1
ATOM 818 O O . VAL A 1 113 ? 4.120 15.100 -4.767 1.00 84.81 113 VAL A O 1
ATOM 821 N N . ALA A 1 114 ? 2.389 13.758 -4.286 1.00 81.19 114 ALA A N 1
ATOM 822 C CA . ALA A 1 114 ? 2.999 12.567 -4.874 1.00 81.19 114 ALA A CA 1
ATOM 823 C C . ALA A 1 114 ? 3.251 12.710 -6.387 1.00 81.19 114 ALA A C 1
ATOM 825 O O . ALA A 1 114 ? 4.270 12.228 -6.881 1.00 81.19 114 ALA A O 1
ATOM 826 N N . ALA A 1 115 ? 2.373 13.400 -7.121 1.00 83.50 115 ALA A N 1
ATOM 827 C CA . ALA A 1 115 ? 2.526 13.660 -8.552 1.00 83.50 115 ALA A CA 1
ATOM 828 C C . ALA A 1 115 ? 3.678 14.623 -8.866 1.00 83.50 115 ALA A C 1
ATOM 830 O O . ALA A 1 115 ? 4.236 14.557 -9.957 1.00 83.50 115 ALA A O 1
ATOM 831 N N . VAL A 1 116 ? 4.067 15.479 -7.917 1.00 87.88 116 VAL A N 1
ATOM 832 C CA . VAL A 1 116 ? 5.239 16.357 -8.047 1.00 87.88 116 VAL A CA 1
ATOM 833 C C . VAL A 1 116 ? 6.514 15.625 -7.624 1.00 87.88 116 VAL A C 1
ATOM 835 O O . VAL A 1 116 ? 7.499 15.607 -8.358 1.00 87.88 116 VAL A O 1
ATOM 838 N N . ILE A 1 117 ? 6.499 14.971 -6.460 1.00 87.81 117 ILE A N 1
ATOM 839 C CA . ILE A 1 117 ? 7.680 14.302 -5.894 1.00 87.81 117 ILE A CA 1
ATOM 840 C C . ILE A 1 117 ? 8.063 13.050 -6.699 1.00 87.81 117 ILE A C 1
ATOM 842 O O . ILE A 1 117 ? 9.247 12.782 -6.906 1.00 87.81 117 ILE A O 1
ATOM 846 N N . GLY A 1 118 ? 7.080 12.287 -7.182 1.00 82.31 118 GLY A N 1
ATOM 847 C CA . GLY A 1 118 ? 7.293 11.024 -7.891 1.00 82.31 118 GLY A CA 1
ATOM 848 C C . GLY A 1 118 ? 8.179 11.162 -9.135 1.00 82.31 118 GLY A C 1
ATOM 849 O O . GLY A 1 118 ? 9.201 10.475 -9.214 1.00 82.31 118 GLY A O 1
ATOM 850 N N . PRO A 1 119 ? 7.851 12.054 -10.089 1.00 86.44 119 PRO A N 1
ATOM 851 C CA . PRO A 1 119 ? 8.681 12.310 -11.263 1.00 86.44 119 PRO A CA 1
ATOM 852 C C . PRO A 1 119 ? 10.047 12.911 -10.931 1.00 86.44 119 PRO A C 1
ATOM 854 O O . PRO A 1 119 ? 11.014 12.593 -11.615 1.00 86.44 119 PRO A O 1
ATOM 857 N N . LEU A 1 120 ? 10.157 13.734 -9.882 1.00 85.44 120 LEU A N 1
ATOM 858 C CA . LEU A 1 120 ? 11.439 14.304 -9.454 1.00 85.44 120 LEU A CA 1
ATOM 859 C C . LEU A 1 120 ? 12.405 13.212 -8.981 1.00 85.44 120 LEU A C 1
ATOM 861 O O . LEU A 1 120 ? 13.544 13.151 -9.441 1.00 85.44 120 LEU A O 1
ATOM 865 N N . ILE A 1 121 ? 11.938 12.309 -8.113 1.00 83.44 121 ILE A N 1
ATOM 866 C CA . ILE A 1 121 ? 12.744 11.184 -7.620 1.00 83.44 121 ILE A CA 1
ATOM 867 C C . ILE A 1 121 ? 13.052 10.206 -8.759 1.00 83.44 121 ILE A C 1
ATOM 869 O O . ILE A 1 121 ? 14.199 9.795 -8.926 1.00 83.44 121 ILE A O 1
ATOM 873 N N . ALA A 1 122 ? 12.050 9.845 -9.566 1.00 77.94 122 ALA A N 1
ATOM 874 C CA . ALA A 1 122 ? 12.244 8.938 -10.695 1.00 77.94 122 ALA A CA 1
ATOM 875 C C . ALA A 1 122 ? 13.226 9.517 -11.726 1.00 77.94 122 ALA A C 1
ATOM 877 O O . ALA A 1 122 ? 14.126 8.810 -12.173 1.00 77.94 122 ALA A O 1
ATOM 878 N N . GLY A 1 123 ? 13.096 10.809 -12.036 1.00 79.75 123 GLY A N 1
ATOM 879 C CA . GLY A 1 123 ? 13.973 11.549 -12.936 1.00 79.75 123 GLY A CA 1
ATOM 880 C C . GLY A 1 123 ? 15.414 11.573 -12.439 1.00 79.75 123 GLY A C 1
ATOM 881 O O . GLY A 1 123 ? 16.315 11.210 -13.194 1.00 79.75 123 GLY A O 1
ATOM 882 N N . ALA A 1 124 ? 15.623 11.897 -11.159 1.00 81.50 124 ALA A N 1
ATOM 883 C CA . ALA A 1 124 ? 16.937 11.877 -10.517 1.00 81.50 124 ALA A CA 1
ATOM 884 C C . ALA A 1 124 ? 17.585 10.477 -10.525 1.00 81.50 124 ALA A C 1
ATOM 886 O O . ALA A 1 124 ? 18.781 10.337 -10.772 1.00 81.50 124 ALA A O 1
ATOM 887 N N . LEU A 1 125 ? 16.797 9.420 -10.307 1.00 73.25 125 LEU A N 1
ATOM 888 C CA . LEU A 1 125 ? 17.282 8.036 -10.361 1.00 73.25 125 LEU A CA 1
ATOM 889 C C . LEU A 1 125 ? 17.676 7.607 -11.781 1.00 73.25 125 LEU A C 1
ATOM 891 O O . LEU A 1 125 ? 18.659 6.881 -11.956 1.00 73.25 125 LEU A O 1
ATOM 895 N N . THR A 1 126 ? 16.932 8.049 -12.800 1.00 76.50 126 THR A N 1
ATOM 896 C CA . THR A 1 126 ? 17.269 7.768 -14.203 1.00 76.50 126 THR A CA 1
ATOM 897 C C . THR A 1 126 ? 18.476 8.563 -14.694 1.00 76.50 126 THR A C 1
ATOM 899 O O . THR A 1 126 ? 19.294 8.007 -15.424 1.00 76.50 126 THR A O 1
ATOM 902 N N . SER A 1 127 ? 18.639 9.820 -14.272 1.00 71.00 127 SER A N 1
ATOM 903 C CA . SER A 1 127 ? 19.773 10.661 -14.677 1.00 71.00 127 SER A CA 1
ATOM 904 C C . SER A 1 127 ? 21.086 10.274 -13.990 1.00 71.00 127 SER A C 1
ATOM 906 O O . SER A 1 127 ? 22.146 10.418 -14.591 1.00 71.00 127 SER A O 1
ATOM 908 N N . ALA A 1 128 ? 21.036 9.692 -12.788 1.00 68.31 128 ALA A N 1
ATOM 909 C CA . ALA A 1 128 ? 22.210 9.164 -12.087 1.00 68.31 128 ALA A CA 1
ATOM 910 C C . ALA A 1 128 ? 22.730 7.812 -12.634 1.00 68.31 128 ALA A C 1
ATOM 912 O O . ALA A 1 128 ? 23.668 7.245 -12.077 1.00 68.31 128 ALA A O 1
ATOM 913 N N . GLY A 1 129 ? 22.106 7.228 -13.669 1.00 63.03 129 GLY A N 1
ATOM 914 C CA . GLY A 1 129 ? 22.479 5.904 -14.200 1.00 63.03 129 GLY A CA 1
ATOM 915 C C . GLY A 1 129 ? 22.177 4.720 -13.258 1.00 63.03 129 GLY A C 1
ATOM 916 O O . GLY A 1 129 ? 22.423 3.557 -13.601 1.00 63.03 129 GLY A O 1
ATOM 917 N N . ALA A 1 130 ? 21.586 4.990 -12.089 1.00 60.81 130 ALA A N 1
ATOM 918 C CA . ALA A 1 130 ? 21.299 4.017 -11.036 1.00 60.81 130 ALA A CA 1
ATOM 919 C C . ALA A 1 130 ? 20.213 2.996 -11.421 1.00 60.81 130 ALA A C 1
ATOM 921 O O . ALA A 1 130 ? 20.149 1.920 -10.827 1.00 60.81 130 ALA A O 1
ATOM 922 N N . TRP A 1 131 ? 19.412 3.284 -12.455 1.00 56.12 131 TRP A N 1
ATOM 923 C CA . TRP A 1 131 ? 18.341 2.402 -12.938 1.00 56.12 131 TRP A CA 1
ATOM 924 C C . TRP A 1 131 ? 18.834 1.009 -13.376 1.00 56.12 131 TRP A C 1
ATOM 926 O O . TRP A 1 131 ? 18.083 0.042 -13.310 1.00 56.12 131 TRP A O 1
ATOM 936 N N . ARG A 1 132 ? 20.102 0.885 -13.803 1.00 53.12 132 ARG A N 1
ATOM 937 C CA . ARG A 1 132 ? 20.724 -0.401 -14.191 1.00 53.12 132 ARG A CA 1
ATOM 938 C C . ARG A 1 132 ? 21.904 -0.832 -13.317 1.00 53.12 132 ARG A C 1
ATOM 940 O O . ARG A 1 132 ? 22.179 -2.024 -13.246 1.00 53.12 132 ARG A O 1
ATOM 947 N N . HIS A 1 133 ? 22.608 0.103 -12.676 1.00 52.84 133 HIS A N 1
ATOM 948 C CA . HIS A 1 133 ? 23.868 -0.191 -11.976 1.00 52.84 133 HIS A CA 1
ATOM 949 C C . HIS A 1 133 ? 23.707 -0.579 -10.494 1.00 52.84 133 HIS A C 1
ATOM 951 O O . HIS A 1 133 ? 24.648 -1.108 -9.917 1.00 52.84 133 HIS A O 1
ATOM 957 N N . GLY A 1 134 ? 22.534 -0.372 -9.877 1.00 49.69 134 GLY A N 1
ATOM 958 C CA . GLY A 1 134 ? 22.307 -0.694 -8.458 1.00 49.69 134 GLY A CA 1
ATOM 959 C C . GLY A 1 134 ? 21.918 -2.147 -8.137 1.00 49.69 134 GLY A C 1
ATOM 960 O O . GLY A 1 134 ? 21.820 -2.482 -6.962 1.00 49.69 134 GLY A O 1
ATOM 961 N N . TRP A 1 135 ? 21.661 -2.994 -9.143 1.00 49.75 135 TRP A N 1
ATOM 962 C CA . TRP A 1 135 ? 21.112 -4.351 -8.940 1.00 49.75 135 TRP A CA 1
ATOM 963 C C . TRP A 1 135 ? 21.867 -5.487 -9.659 1.00 49.75 135 TRP A C 1
ATOM 965 O O . TRP A 1 135 ? 21.543 -6.649 -9.434 1.00 49.75 135 TRP A O 1
ATOM 975 N N . CYS A 1 136 ? 22.879 -5.186 -10.483 1.00 39.25 136 CYS A N 1
ATOM 976 C CA . CYS A 1 136 ? 23.686 -6.189 -11.196 1.00 39.25 136 CYS A CA 1
ATOM 977 C C . CYS A 1 136 ? 25.201 -6.004 -10.978 1.00 39.25 136 CYS A C 1
ATOM 979 O O . CYS A 1 136 ? 25.950 -5.886 -11.947 1.00 39.25 136 CYS A O 1
ATOM 981 N N . ARG A 1 137 ? 25.652 -5.986 -9.720 1.00 38.06 137 ARG A N 1
ATOM 982 C CA . ARG A 1 137 ? 26.965 -6.490 -9.283 1.00 38.06 137 ARG A CA 1
ATOM 983 C C . ARG A 1 137 ? 26.877 -6.948 -7.837 1.00 38.06 137 ARG A C 1
ATOM 985 O O . ARG A 1 137 ? 26.151 -6.280 -7.071 1.00 38.06 137 ARG A O 1
#

Radius of gyration: 19.17 Å; chains: 1; bounding box: 49×30×48 Å

Organism: NCBI:txid1854472

pLDDT: mean 77.78, std 9.13, range [38.06, 89.0]

Secondary structure (DSSP, 8-state):
-HHHHHHHHHHHHHHHHHHHHHHHHHHHTT-TTTHHHHHHHHHHHHHHHHHHHHHHHHHHT--SHHHHHHHHHHHHHHHHHHHHHHHHHHHHHS-TTTHHHHHIIIIIIHHHHHHHHHHHHHHHHHHTTHHHHSS--

InterPro domains:
  IPR011701 Major facilitator superfamily [PF07690] (58-132)
  IPR020846 Major facilitator superfamily domain [PS50850] (1-137)
  IPR036259 MFS transporter superfamily [SSF103473] (2-133)

Foldseek 3Di:
DVVVVVVVVVVVVVLVCCVPVVVVVCVVVVVVVCSVVVNVLVVLLVVLVVLLVQLVVQCLPPPDPVSVVVSVVSNVSSVVSNVVSVLVVLPVVDPPVCSVVVCCCCCVVVVVVCVVVVCVVVVVCVVVVVSPPVPDD

Sequence (137 aa):
MAGLILAVIISVLDGSALSTALLTILAELDLCPDYVWVVNIFFLTQTARRFFVLGSRLIGGASSGAMLIAARGVLGVGAGGINMMANMIVRDLVPLRDRSAFMGLIFGLGAGVAAVIGPLIAGALTSAGAWRHGWCR